Protein AF-U5CPH3-F1 (afdb_monomer_lite)

Organism: NCBI:txid1388761

Structure (mmCIF, N/CA/C/O backbone):
data_AF-U5CPH3-F1
#
_entry.id   AF-U5CPH3-F1
#
loop_
_atom_site.group_PDB
_atom_site.id
_atom_site.type_symbol
_atom_site.label_atom_id
_atom_site.label_alt_id
_atom_site.label_comp_id
_atom_site.label_asym_id
_atom_site.label_entity_id
_atom_site.label_seq_id
_atom_site.pdbx_PDB_ins_code
_atom_site.Cartn_x
_atom_site.Cartn_y
_atom_site.Cartn_z
_atom_site.occupancy
_atom_site.B_iso_or_equiv
_atom_site.auth_seq_id
_atom_site.auth_comp_id
_atom_site.auth_asym_id
_atom_site.auth_atom_id
_atom_site.pdbx_PDB_model_num
ATOM 1 N N . MET A 1 1 ? 37.290 0.522 -62.100 1.00 42.06 1 MET A N 1
ATOM 2 C CA . MET A 1 1 ? 36.419 1.106 -61.064 1.00 42.06 1 MET A CA 1
ATOM 3 C C . MET A 1 1 ? 36.902 0.542 -59.747 1.00 42.06 1 MET A C 1
ATOM 5 O O . MET A 1 1 ? 36.810 -0.656 -59.545 1.00 42.06 1 MET A O 1
ATOM 9 N N . THR A 1 2 ? 37.606 1.351 -58.964 1.00 46.62 2 THR A N 1
ATOM 10 C CA . THR A 1 2 ? 38.147 0.952 -57.664 1.00 46.62 2 THR A CA 1
ATOM 11 C C . THR A 1 2 ? 37.041 1.121 -56.633 1.00 46.62 2 THR A C 1
ATOM 13 O O . THR A 1 2 ? 36.741 2.249 -56.249 1.00 46.62 2 THR A O 1
ATOM 16 N N . ASP A 1 3 ? 36.427 0.014 -56.212 1.00 54.03 3 ASP A N 1
ATOM 17 C CA . ASP A 1 3 ? 35.557 -0.013 -55.036 1.00 54.03 3 ASP A CA 1
ATOM 18 C C . ASP A 1 3 ? 36.396 0.360 -53.814 1.00 54.03 3 ASP A C 1
ATOM 20 O O . ASP A 1 3 ? 37.143 -0.444 -53.253 1.00 54.03 3 ASP A O 1
ATOM 24 N N . LYS A 1 4 ? 36.339 1.638 -53.439 1.00 58.00 4 LYS A N 1
ATOM 25 C CA . LYS A 1 4 ? 36.886 2.105 -52.172 1.00 58.00 4 LYS A CA 1
ATOM 26 C C . LYS A 1 4 ? 35.941 1.618 -51.081 1.00 58.00 4 LYS A C 1
ATOM 28 O O . LYS A 1 4 ? 34.882 2.203 -50.882 1.00 58.00 4 LYS A O 1
ATOM 33 N N . LEU A 1 5 ? 36.339 0.564 -50.375 1.00 59.81 5 LEU A N 1
ATOM 34 C CA . LEU A 1 5 ? 35.754 0.210 -49.084 1.00 59.81 5 LEU A CA 1
ATOM 35 C C . LEU A 1 5 ? 35.911 1.412 -48.143 1.00 59.81 5 LEU A C 1
ATOM 37 O O . LEU A 1 5 ? 37.007 1.700 -47.663 1.00 59.81 5 LEU A O 1
ATOM 41 N N . ALA A 1 6 ? 34.824 2.148 -47.927 1.00 62.97 6 ALA A N 1
ATOM 42 C CA . ALA A 1 6 ? 34.749 3.174 -46.902 1.00 62.97 6 ALA A CA 1
ATOM 43 C C . ALA A 1 6 ? 34.414 2.501 -45.564 1.00 62.97 6 ALA A C 1
ATOM 45 O O . ALA A 1 6 ? 33.518 1.663 -45.483 1.00 62.97 6 ALA A O 1
ATOM 46 N N . CYS A 1 7 ? 35.163 2.839 -44.515 1.00 66.44 7 CYS A N 1
ATOM 47 C CA . CYS A 1 7 ? 34.886 2.359 -43.164 1.00 66.44 7 CYS A CA 1
ATOM 48 C C . CYS A 1 7 ? 33.525 2.904 -42.697 1.00 66.44 7 CYS A C 1
ATOM 50 O O . CYS A 1 7 ? 33.265 4.093 -42.869 1.00 66.44 7 CYS A O 1
ATOM 52 N N . SER A 1 8 ? 32.682 2.072 -42.078 1.00 62.53 8 SER A N 1
ATOM 53 C CA . SER A 1 8 ? 31.359 2.469 -41.561 1.00 62.53 8 SER A CA 1
ATOM 54 C C . SER A 1 8 ? 31.431 3.635 -40.569 1.00 62.53 8 SER A C 1
ATOM 56 O O . SER A 1 8 ? 30.605 4.540 -40.633 1.00 62.53 8 SER A O 1
ATOM 58 N N . LYS A 1 9 ? 32.495 3.702 -39.754 1.00 62.56 9 LYS A N 1
ATOM 59 C CA . LYS A 1 9 ? 32.785 4.862 -38.888 1.00 62.56 9 LYS A CA 1
ATOM 60 C C . LYS A 1 9 ? 33.098 6.147 -39.662 1.00 62.56 9 LYS A C 1
ATOM 62 O O . LYS A 1 9 ? 32.857 7.234 -39.169 1.00 62.56 9 LYS A O 1
ATOM 67 N N . CYS A 1 10 ? 33.656 6.044 -40.867 1.00 65.06 10 CYS A N 1
ATOM 68 C CA . CYS A 1 10 ? 33.920 7.202 -41.728 1.00 65.06 10 CYS A CA 1
ATOM 69 C C . CYS A 1 10 ? 32.677 7.653 -42.512 1.00 65.06 10 CYS A C 1
ATOM 71 O O . CYS A 1 10 ? 32.738 8.672 -43.193 1.00 65.06 10 CYS A O 1
ATOM 73 N N . LEU A 1 11 ? 31.583 6.888 -42.442 1.00 72.75 11 LEU A N 1
ATOM 74 C CA . LEU A 1 11 ? 30.307 7.163 -43.100 1.00 72.75 11 LEU A CA 1
ATOM 75 C C . LEU A 1 11 ? 29.196 7.560 -42.113 1.00 72.75 11 LEU A C 1
ATOM 77 O O . LEU A 1 11 ? 28.066 7.735 -42.553 1.00 72.75 11 LEU A O 1
ATOM 81 N N . GLY A 1 12 ? 29.503 7.690 -40.816 1.00 84.19 12 GLY A N 1
ATOM 82 C CA . GLY A 1 12 ? 28.522 8.048 -39.789 1.00 84.19 12 GLY A CA 1
ATOM 83 C C . GLY A 1 12 ? 27.568 6.907 -39.428 1.00 84.19 12 GLY A C 1
ATOM 84 O O . GLY A 1 12 ? 26.382 7.147 -39.239 1.00 84.19 12 GLY A O 1
ATOM 85 N N . TYR A 1 13 ? 28.053 5.658 -39.392 1.00 88.25 13 TYR A N 1
ATOM 86 C CA . TYR A 1 13 ? 27.248 4.499 -38.996 1.00 88.25 13 TYR A CA 1
ATOM 87 C C . TYR A 1 13 ? 27.804 3.805 -37.752 1.00 88.25 13 TYR A C 1
ATOM 89 O O . TYR A 1 13 ? 28.993 3.476 -37.671 1.00 88.25 13 TYR A O 1
ATOM 97 N N . ILE A 1 14 ? 26.901 3.472 -36.831 1.00 91.75 14 ILE A N 1
ATOM 98 C CA . ILE A 1 14 ? 27.173 2.750 -35.585 1.00 91.75 14 ILE A CA 1
ATOM 99 C C . ILE A 1 14 ? 26.443 1.400 -35.604 1.00 91.75 14 ILE A C 1
ATOM 101 O O . ILE A 1 14 ? 25.354 1.270 -36.155 1.00 91.75 14 ILE A O 1
ATOM 105 N N . SER A 1 15 ? 27.051 0.362 -35.026 1.00 94.69 15 SER A N 1
ATOM 106 C CA . SER A 1 15 ? 26.419 -0.956 -34.889 1.00 94.69 15 SER A CA 1
ATOM 107 C C . SER A 1 15 ? 25.551 -1.009 -33.634 1.00 94.69 15 SER A C 1
ATOM 109 O O . SER A 1 15 ? 26.037 -0.705 -32.548 1.00 94.69 15 SER A O 1
ATOM 111 N N . CYS A 1 16 ? 24.313 -1.485 -33.768 1.00 97.06 16 CYS A N 1
ATOM 112 C CA . CYS A 1 16 ? 23.449 -1.851 -32.648 1.00 97.06 16 CYS A CA 1
ATOM 113 C C . CYS A 1 16 ? 24.130 -2.905 -31.768 1.00 97.06 16 CYS A C 1
ATOM 115 O O . CYS A 1 16 ? 24.550 -3.950 -32.277 1.00 97.06 16 CYS A O 1
ATOM 117 N N . THR A 1 17 ? 24.170 -2.680 -30.459 1.00 97.56 17 THR A N 1
ATOM 118 C CA . THR A 1 17 ? 24.764 -3.611 -29.489 1.00 97.56 17 THR A CA 1
ATOM 119 C C . THR A 1 17 ? 23.991 -4.924 -29.384 1.00 97.56 17 THR A C 1
ATOM 121 O O . THR A 1 17 ? 24.598 -5.981 -29.241 1.00 97.56 17 THR A O 1
ATOM 124 N N . HIS A 1 18 ? 22.661 -4.889 -29.504 1.00 96.81 18 HIS A N 1
ATOM 125 C CA . HIS A 1 18 ? 21.829 -6.085 -29.341 1.00 96.81 18 HIS A CA 1
ATOM 126 C C . HIS A 1 18 ? 21.744 -6.953 -30.607 1.00 96.81 18 HIS A C 1
ATOM 128 O O . HIS A 1 18 ? 21.865 -8.172 -30.527 1.00 96.81 18 HIS A O 1
ATOM 134 N N . CYS A 1 19 ? 21.515 -6.351 -31.782 1.00 97.25 19 CYS A N 1
ATOM 135 C CA . CYS A 1 19 ? 21.260 -7.103 -33.020 1.00 97.25 19 CYS A CA 1
ATOM 136 C C . CYS A 1 19 ? 22.376 -7.011 -34.071 1.00 97.25 19 CYS A C 1
ATOM 138 O O . CYS A 1 19 ? 22.305 -7.702 -35.085 1.00 97.25 19 CYS A O 1
ATOM 140 N N . GLY A 1 20 ? 23.387 -6.157 -33.873 1.00 94.75 20 GLY A N 1
ATOM 141 C CA . GLY A 1 20 ? 24.499 -5.978 -34.815 1.00 94.75 20 GLY A CA 1
ATOM 142 C C . GLY A 1 20 ? 24.160 -5.218 -36.105 1.00 94.75 20 GLY A C 1
ATOM 143 O O . GLY A 1 20 ? 25.012 -5.101 -36.985 1.00 94.75 20 GLY A O 1
ATOM 144 N N . ARG A 1 21 ? 22.930 -4.708 -36.263 1.00 94.25 21 ARG A N 1
ATOM 145 C CA . ARG A 1 21 ? 22.534 -3.893 -37.425 1.00 94.25 21 ARG A CA 1
ATOM 146 C C . ARG A 1 21 ? 23.283 -2.557 -37.426 1.00 94.25 21 ARG A C 1
ATOM 148 O O . ARG A 1 21 ? 23.404 -1.928 -36.382 1.00 94.25 21 ARG A O 1
ATOM 155 N N . TRP A 1 22 ? 23.724 -2.103 -38.599 1.00 93.50 22 TRP A N 1
ATOM 156 C CA . TRP A 1 22 ? 24.276 -0.757 -38.787 1.00 93.50 22 TRP A CA 1
ATOM 157 C C . TRP A 1 22 ? 23.155 0.289 -38.845 1.00 93.50 22 TRP A C 1
ATOM 159 O O . TRP A 1 22 ? 22.180 0.104 -39.575 1.00 93.50 22 TRP A O 1
ATOM 169 N N . ILE A 1 23 ? 23.306 1.367 -38.082 1.00 94.12 23 ILE A N 1
ATOM 170 C CA . ILE A 1 23 ? 22.346 2.462 -37.892 1.00 94.12 23 ILE A CA 1
ATOM 171 C C . ILE A 1 23 ? 23.063 3.767 -38.233 1.00 94.12 23 ILE A C 1
ATOM 173 O O . ILE A 1 23 ? 24.263 3.876 -37.970 1.00 94.12 23 ILE A O 1
ATOM 177 N N . SER A 1 24 ? 22.349 4.736 -38.803 1.00 92.06 24 SER A N 1
ATOM 178 C CA . SER A 1 24 ? 22.864 6.101 -38.921 1.00 92.06 24 SER A CA 1
ATOM 179 C C . SER A 1 24 ? 23.171 6.672 -37.532 1.00 92.06 24 SER A C 1
ATOM 181 O O . SER A 1 24 ? 22.412 6.446 -36.591 1.00 92.06 24 SER A O 1
ATOM 183 N N . GLU A 1 25 ? 24.257 7.429 -37.393 1.00 89.25 25 GLU A N 1
ATOM 184 C CA . GLU A 1 25 ? 24.579 8.169 -36.163 1.00 89.25 25 GLU A CA 1
ATOM 185 C C . GLU A 1 25 ? 23.454 9.127 -35.739 1.00 89.25 25 GLU A C 1
ATOM 187 O O . GLU A 1 25 ? 23.280 9.358 -34.548 1.00 89.25 25 GLU A O 1
ATOM 192 N N . ASP A 1 26 ? 22.645 9.610 -36.686 1.00 90.31 26 ASP A N 1
ATOM 193 C CA . ASP A 1 26 ? 21.508 10.502 -36.418 1.00 90.31 26 ASP A CA 1
ATOM 194 C C . ASP A 1 26 ? 20.247 9.772 -35.905 1.00 90.31 26 ASP A C 1
ATOM 196 O O . ASP A 1 26 ? 19.312 10.413 -35.431 1.00 90.31 26 ASP A O 1
ATOM 200 N N . GLU A 1 27 ? 20.200 8.439 -35.999 1.00 92.06 27 GLU A N 1
ATOM 201 C CA . GLU A 1 27 ? 19.036 7.599 -35.650 1.00 92.06 27 GLU A CA 1
ATOM 202 C C . GLU A 1 27 ? 19.336 6.637 -34.485 1.00 92.06 27 GLU A C 1
ATOM 204 O O . GLU A 1 27 ? 18.576 5.708 -34.202 1.00 92.06 27 GLU A O 1
ATOM 209 N N . VAL A 1 28 ? 20.488 6.799 -33.829 1.00 94.81 28 VAL A N 1
ATOM 210 C CA . VAL A 1 28 ? 20.912 5.914 -32.744 1.00 94.81 28 VAL A CA 1
ATOM 211 C C . VAL A 1 28 ? 20.245 6.299 -31.425 1.00 94.81 28 VAL A C 1
ATOM 213 O O . VAL A 1 28 ? 20.199 7.467 -31.043 1.00 94.81 28 VAL A O 1
ATOM 216 N N . HIS A 1 29 ? 19.786 5.296 -30.683 1.00 96.94 29 HIS A N 1
ATOM 217 C CA . HIS A 1 29 ? 19.301 5.466 -29.317 1.00 96.94 29 HIS A CA 1
ATOM 218 C C . HIS A 1 29 ? 20.319 4.900 -28.329 1.00 96.94 29 HIS A C 1
ATOM 220 O O . HIS A 1 29 ? 20.903 3.844 -28.575 1.00 96.94 29 HIS A O 1
ATOM 226 N N . TYR A 1 30 ? 20.519 5.571 -27.196 1.00 96.88 30 TYR A N 1
ATOM 227 C CA . TYR A 1 30 ? 21.431 5.106 -26.151 1.00 96.88 30 TYR A CA 1
ATOM 228 C C . TYR A 1 30 ? 20.652 4.464 -25.008 1.00 96.88 30 TYR A C 1
ATOM 230 O O . TYR A 1 30 ? 19.775 5.096 -24.426 1.00 96.88 30 TYR A O 1
ATOM 238 N N . GLY A 1 31 ? 20.962 3.201 -24.714 1.00 97.69 31 GLY A N 1
ATOM 239 C CA . GLY A 1 31 ? 20.332 2.444 -23.634 1.00 97.69 31 GLY A CA 1
ATOM 240 C C . GLY A 1 31 ? 20.764 2.912 -22.242 1.00 97.69 31 GLY A C 1
ATOM 241 O O . GLY A 1 31 ? 21.661 3.741 -22.095 1.00 97.69 31 GLY A O 1
ATOM 242 N N . ALA A 1 32 ? 20.169 2.321 -21.203 1.00 97.38 32 ALA A N 1
ATOM 243 C CA . ALA A 1 32 ? 20.541 2.566 -19.801 1.00 97.38 32 ALA A CA 1
ATOM 244 C C . ALA A 1 32 ? 22.010 2.192 -19.489 1.00 97.38 32 ALA A C 1
ATOM 246 O O . ALA A 1 32 ? 22.632 2.696 -18.556 1.00 97.38 32 ALA A O 1
ATOM 247 N N . ASP A 1 33 ? 22.590 1.312 -20.301 1.00 97.38 33 ASP A N 1
ATOM 248 C CA . ASP A 1 33 ? 23.998 0.915 -20.283 1.00 97.38 33 ASP A CA 1
ATOM 249 C C . ASP A 1 33 ? 24.915 1.850 -21.094 1.00 97.38 33 ASP A C 1
ATOM 251 O O . ASP A 1 33 ? 26.114 1.593 -21.199 1.00 97.38 33 ASP A O 1
ATOM 255 N N . HIS A 1 34 ? 24.368 2.943 -21.637 1.00 96.19 34 HIS A N 1
ATOM 256 C CA . HIS A 1 34 ? 25.047 3.940 -22.466 1.00 96.19 34 HIS A CA 1
ATOM 257 C C . HIS A 1 34 ? 25.596 3.394 -23.795 1.00 96.19 34 HIS A C 1
ATOM 259 O O . HIS A 1 34 ? 26.427 4.041 -24.440 1.00 96.19 34 HIS A O 1
ATOM 265 N N . TYR A 1 35 ? 25.130 2.225 -24.241 1.00 97.19 35 TYR A N 1
ATOM 266 C CA . TYR A 1 35 ? 25.501 1.648 -25.531 1.00 97.19 35 TYR A CA 1
ATOM 267 C C . TYR A 1 35 ? 24.486 1.996 -26.634 1.00 97.19 35 TYR A C 1
ATOM 269 O O . TYR A 1 35 ? 23.344 2.335 -26.330 1.00 97.19 35 TYR A O 1
ATOM 277 N N . PRO A 1 36 ? 24.887 1.932 -27.919 1.00 97.00 36 PRO A N 1
ATOM 278 C CA . PRO A 1 36 ? 24.020 2.263 -29.047 1.00 97.00 36 PRO A CA 1
ATOM 279 C C . PRO A 1 36 ? 23.063 1.124 -29.431 1.00 97.00 36 PRO A C 1
ATOM 281 O O . PRO A 1 36 ? 23.464 -0.033 -29.587 1.00 97.00 36 PRO A O 1
ATOM 284 N N . TYR A 1 37 ? 21.805 1.468 -29.685 1.00 98.06 37 TYR A N 1
ATOM 285 C CA . TYR A 1 37 ? 20.736 0.564 -30.100 1.00 98.06 37 TYR A CA 1
ATOM 286 C C . TYR A 1 37 ? 19.958 1.156 -31.276 1.00 98.06 37 TYR A C 1
ATOM 288 O O . TYR A 1 37 ? 19.820 2.372 -31.401 1.00 98.06 37 TYR A O 1
ATOM 296 N N . CYS A 1 38 ? 19.435 0.286 -32.145 1.00 97.81 38 CYS A N 1
ATOM 297 C CA . CYS A 1 38 ? 18.434 0.700 -33.129 1.00 97.81 38 CYS A CA 1
ATOM 298 C C . CYS A 1 38 ? 17.086 0.885 -32.430 1.00 97.81 38 CYS A C 1
ATOM 300 O O . CYS A 1 38 ? 16.848 0.216 -31.424 1.00 97.81 38 CYS A O 1
ATOM 302 N N . GLU A 1 39 ? 16.204 1.712 -32.993 1.00 97.38 39 GLU A N 1
ATOM 303 C CA . GLU A 1 39 ? 14.857 1.996 -32.465 1.00 97.38 39 GLU A CA 1
ATOM 304 C C . GLU A 1 39 ? 14.123 0.719 -32.014 1.00 97.38 39 GLU A C 1
ATOM 306 O O . GLU A 1 39 ? 13.756 0.594 -30.853 1.00 97.38 39 GLU A O 1
ATOM 311 N N . GLU A 1 40 ? 14.054 -0.313 -32.865 1.00 97.94 40 GLU A N 1
ATOM 312 C CA . GLU A 1 40 ? 13.392 -1.586 -32.525 1.00 97.94 40 GLU A CA 1
ATOM 313 C C . GLU A 1 40 ? 13.975 -2.291 -31.284 1.00 97.94 40 GLU A C 1
ATOM 315 O O . GLU A 1 40 ? 13.244 -2.877 -30.485 1.00 97.94 40 GLU A O 1
ATOM 320 N N . CYS A 1 41 ? 15.305 -2.296 -31.130 1.00 98.25 41 CYS A N 1
ATOM 321 C CA . CYS A 1 41 ? 15.940 -2.914 -29.964 1.00 98.25 41 CYS A CA 1
ATOM 322 C C . CYS A 1 41 ? 15.808 -2.017 -28.736 1.00 98.25 41 CYS A C 1
ATOM 324 O O . CYS A 1 41 ? 15.644 -2.537 -27.633 1.00 98.25 41 CYS A O 1
ATOM 326 N N . TYR A 1 42 ? 15.852 -0.699 -28.931 1.00 98.44 42 TYR A N 1
ATOM 327 C CA . TYR A 1 42 ? 15.661 0.268 -27.868 1.00 98.44 42 TYR A CA 1
ATOM 328 C C . TYR A 1 42 ? 14.258 0.139 -27.271 1.00 98.44 42 TYR A C 1
ATOM 330 O O . TYR A 1 42 ? 14.123 -0.167 -26.089 1.00 98.44 42 TYR A O 1
ATOM 338 N N . ASP A 1 43 ? 13.227 0.205 -28.110 1.00 97.81 43 ASP A N 1
ATOM 339 C CA . ASP A 1 43 ? 11.825 0.061 -27.718 1.00 97.81 43 ASP A CA 1
ATOM 340 C C . ASP A 1 43 ? 11.513 -1.310 -27.128 1.00 97.81 43 ASP A C 1
ATOM 342 O O . ASP A 1 43 ? 10.552 -1.466 -26.379 1.00 97.81 43 ASP A O 1
ATOM 346 N N . LYS A 1 44 ? 12.291 -2.345 -27.447 1.00 97.62 44 LYS A N 1
ATOM 347 C CA . LYS A 1 44 ? 12.110 -3.671 -26.851 1.00 97.62 44 LYS A CA 1
ATOM 348 C C . LYS A 1 44 ? 12.706 -3.775 -25.448 1.00 97.62 44 LYS A C 1
ATOM 350 O O . LYS A 1 44 ? 12.148 -4.498 -24.625 1.00 97.62 44 LYS A O 1
ATOM 355 N N . LEU A 1 45 ? 13.830 -3.112 -25.193 1.00 98.19 45 LEU A N 1
ATOM 356 C CA . LEU A 1 45 ? 14.652 -3.327 -23.997 1.00 98.19 45 LEU A CA 1
ATOM 357 C C . LEU A 1 45 ? 14.533 -2.206 -22.967 1.00 98.19 45 LEU A C 1
ATOM 359 O O . LEU A 1 45 ? 14.653 -2.471 -21.771 1.00 98.19 45 LEU A O 1
ATOM 363 N N . PHE A 1 46 ? 14.275 -0.979 -23.410 1.00 98.50 46 PHE A N 1
ATOM 364 C CA . PHE A 1 46 ? 14.334 0.216 -22.580 1.00 98.50 46 PHE A CA 1
ATOM 365 C C . PHE A 1 46 ? 13.036 1.014 -22.613 1.00 98.50 46 PHE A C 1
ATOM 367 O O . PHE A 1 46 ? 12.178 0.850 -23.482 1.00 98.50 46 PHE A O 1
ATOM 374 N N . ILE A 1 47 ? 12.888 1.879 -21.620 1.00 98.12 47 ILE A N 1
ATOM 375 C CA . ILE A 1 47 ? 11.821 2.866 -21.536 1.00 98.12 47 ILE A CA 1
ATOM 376 C C . ILE A 1 47 ? 12.351 4.113 -20.838 1.00 98.12 47 ILE A C 1
ATOM 378 O O . ILE A 1 47 ? 13.238 4.025 -19.991 1.00 98.12 47 ILE A O 1
ATOM 382 N N . ASN A 1 48 ? 11.810 5.274 -21.193 1.00 98.12 48 ASN A N 1
ATOM 383 C CA . ASN A 1 48 ? 12.142 6.521 -20.519 1.00 98.12 48 ASN A CA 1
ATOM 384 C C . ASN A 1 48 ? 11.183 6.752 -19.358 1.00 98.12 48 ASN A C 1
ATOM 386 O O . ASN A 1 48 ? 9.968 6.662 -19.526 1.00 98.12 48 ASN A O 1
ATOM 390 N N . CYS A 1 49 ? 11.742 7.063 -18.194 1.00 98.31 49 CYS A N 1
ATOM 391 C CA . CYS A 1 49 ? 10.985 7.479 -17.026 1.00 98.31 49 CYS A CA 1
ATOM 392 C C . CYS A 1 49 ? 10.156 8.729 -17.356 1.00 98.31 49 CYS A C 1
ATOM 394 O O . CYS A 1 49 ? 10.729 9.744 -17.757 1.00 98.31 49 CYS A O 1
ATOM 396 N N . THR A 1 50 ? 8.837 8.691 -17.146 1.00 97.62 50 THR A N 1
ATOM 397 C CA . THR A 1 50 ? 7.961 9.843 -17.439 1.00 97.62 50 THR A CA 1
ATOM 398 C C . THR A 1 50 ? 8.229 11.054 -16.540 1.00 97.62 50 THR A C 1
ATOM 400 O O . THR A 1 50 ? 7.964 12.181 -16.948 1.00 97.62 50 THR A O 1
ATOM 403 N N . TYR A 1 51 ? 8.826 10.850 -15.360 1.00 95.56 51 TYR A N 1
ATOM 404 C CA . TYR A 1 51 ? 9.148 11.922 -14.409 1.00 95.56 51 TYR A CA 1
ATOM 405 C C . TYR A 1 51 ? 10.480 12.625 -14.696 1.00 95.56 51 TYR A C 1
ATOM 407 O O . TYR A 1 51 ? 10.538 13.852 -14.727 1.00 95.56 51 TYR A O 1
ATOM 415 N N . CYS A 1 52 ? 11.567 11.866 -14.868 1.00 97.50 52 CYS A N 1
ATOM 416 C CA . CYS A 1 52 ? 12.917 12.434 -14.984 1.00 97.50 52 CYS A CA 1
ATOM 417 C C . CYS A 1 52 ? 13.535 12.315 -16.385 1.00 97.50 52 CYS A C 1
ATOM 419 O O . CYS A 1 52 ? 14.597 12.883 -16.626 1.00 97.50 52 CYS A O 1
ATOM 421 N N . GLY A 1 53 ? 12.904 11.575 -17.302 1.00 97.19 53 GLY A N 1
ATOM 422 C CA . GLY A 1 53 ? 13.417 11.323 -18.650 1.00 97.19 53 GLY A CA 1
ATOM 423 C C . GLY A 1 53 ? 14.570 10.317 -18.728 1.00 97.19 53 GLY A C 1
ATOM 424 O O . GLY A 1 53 ? 15.061 10.058 -19.822 1.00 97.19 53 GLY A O 1
ATOM 425 N N . GLU A 1 54 ? 15.007 9.739 -17.605 1.00 97.50 54 GLU A N 1
ATOM 426 C CA . GLU A 1 54 ? 16.072 8.731 -17.576 1.00 97.50 54 GLU A CA 1
ATOM 427 C C . GLU A 1 54 ? 15.660 7.468 -18.342 1.00 97.50 54 GLU A C 1
ATOM 429 O O . GLU A 1 54 ? 14.581 6.914 -18.113 1.00 97.50 54 GLU A O 1
ATOM 434 N N . THR A 1 55 ? 16.540 6.989 -19.222 1.00 98.31 55 THR A N 1
ATOM 435 C CA . THR A 1 55 ? 16.388 5.686 -19.871 1.00 98.31 55 THR A CA 1
ATOM 436 C C . THR A 1 55 ? 16.721 4.575 -18.882 1.00 98.31 55 THR A C 1
ATOM 438 O O . THR A 1 55 ? 17.839 4.498 -18.379 1.00 98.31 55 THR A O 1
ATOM 441 N N . VAL A 1 56 ? 15.775 3.667 -18.658 1.00 98.25 56 VAL A N 1
ATOM 442 C CA . VAL A 1 56 ? 15.942 2.486 -17.803 1.00 98.25 56 VAL A CA 1
ATOM 443 C C . VAL A 1 56 ? 15.627 1.207 -18.567 1.00 98.25 56 VAL A C 1
ATOM 445 O O . VAL A 1 56 ? 14.924 1.229 -19.580 1.00 98.25 56 VAL A O 1
ATOM 448 N N . TRP A 1 57 ? 16.125 0.072 -18.077 1.00 98.31 57 TRP A N 1
ATOM 449 C CA . TRP A 1 57 ? 15.678 -1.233 -18.558 1.00 98.31 57 TRP A CA 1
ATOM 450 C C . TRP A 1 57 ? 14.185 -1.408 -18.279 1.00 98.31 57 TRP A C 1
ATOM 452 O O . TRP A 1 57 ? 13.703 -1.086 -17.192 1.00 98.31 57 TRP A O 1
ATOM 462 N N . LYS A 1 58 ? 13.438 -1.957 -19.240 1.00 97.56 58 LYS A N 1
ATOM 463 C CA . LYS A 1 58 ? 11.996 -2.204 -19.074 1.00 97.56 58 LYS A CA 1
ATOM 464 C C . LYS A 1 58 ? 11.675 -3.116 -17.896 1.00 97.56 58 LYS A C 1
ATOM 466 O O . LYS A 1 58 ? 10.624 -2.958 -17.289 1.00 97.56 58 LYS A O 1
ATOM 471 N N . GLU A 1 59 ? 12.558 -4.060 -17.587 1.00 96.44 59 GLU A N 1
ATOM 472 C CA . GLU A 1 59 ? 12.404 -4.962 -16.440 1.00 96.44 59 GLU A CA 1
ATOM 473 C C . GLU A 1 59 ? 12.585 -4.261 -15.083 1.00 96.44 59 GLU A C 1
ATOM 475 O O . GLU A 1 59 ? 11.989 -4.687 -14.094 1.00 96.44 59 GLU A O 1
ATOM 480 N N . ASP A 1 60 ? 13.326 -3.150 -15.050 1.00 96.38 60 ASP A N 1
ATOM 481 C CA . ASP A 1 60 ? 13.568 -2.352 -13.841 1.00 96.38 60 ASP A CA 1
ATOM 482 C C . ASP A 1 60 ? 12.557 -1.210 -13.660 1.00 96.38 60 ASP A C 1
ATOM 484 O O . ASP A 1 60 ? 12.453 -0.623 -12.573 1.00 96.38 60 ASP A O 1
ATOM 488 N N . ALA A 1 61 ? 11.808 -0.881 -14.714 1.00 97.06 61 ALA A N 1
ATOM 489 C CA . ALA A 1 61 ? 10.793 0.158 -14.688 1.00 97.06 61 ALA A CA 1
ATOM 490 C C . ALA A 1 61 ? 9.636 -0.217 -13.747 1.00 97.06 61 ALA A C 1
ATOM 492 O O . ALA A 1 61 ? 9.193 -1.366 -13.669 1.00 97.06 61 ALA A O 1
ATOM 493 N N . LYS A 1 62 ? 9.121 0.779 -13.028 1.00 97.62 62 LYS A N 1
ATOM 494 C CA . LYS A 1 62 ? 7.963 0.650 -12.139 1.00 97.62 62 LYS A CA 1
ATOM 495 C C . LYS A 1 62 ? 6.763 1.348 -12.755 1.00 97.62 62 LYS A C 1
ATOM 497 O O . LYS A 1 62 ? 6.935 2.320 -13.483 1.00 97.62 62 LYS A O 1
ATOM 502 N N . ARG A 1 63 ? 5.562 0.857 -12.453 1.00 97.06 63 ARG A N 1
ATOM 503 C CA . ARG A 1 63 ? 4.312 1.487 -12.887 1.00 97.06 63 ARG A CA 1
ATOM 504 C C . ARG A 1 63 ? 3.778 2.415 -11.804 1.00 97.06 63 ARG A C 1
ATOM 506 O O . ARG A 1 63 ? 3.809 2.046 -10.631 1.00 97.06 63 ARG A O 1
ATOM 513 N N . THR A 1 64 ? 3.309 3.593 -12.193 1.00 97.81 64 THR A N 1
ATOM 514 C CA . THR A 1 64 ? 2.546 4.506 -11.329 1.00 97.81 64 THR A CA 1
ATOM 515 C C . THR A 1 64 ? 1.098 4.018 -11.180 1.00 97.81 64 THR A C 1
ATOM 517 O O . THR A 1 64 ? 0.682 3.101 -11.898 1.00 97.81 64 THR A O 1
ATOM 520 N N . PRO A 1 65 ? 0.296 4.618 -10.279 1.00 96.94 65 PRO A N 1
ATOM 521 C CA . PRO A 1 65 ? -1.147 4.367 -10.229 1.00 96.94 65 PRO A CA 1
ATOM 522 C C . PRO A 1 65 ? -1.870 4.623 -11.564 1.00 96.94 65 PRO A C 1
ATOM 524 O O . PRO A 1 65 ? -2.857 3.948 -11.851 1.00 96.94 65 PRO A O 1
ATOM 527 N N . ASP A 1 66 ? -1.342 5.532 -12.390 1.00 96.31 66 ASP A N 1
ATOM 528 C CA . ASP A 1 66 ? -1.884 5.908 -13.706 1.00 96.31 66 ASP A CA 1
ATOM 529 C C . ASP A 1 66 ? -1.320 5.071 -14.872 1.00 96.31 66 ASP A C 1
ATOM 531 O O . ASP A 1 66 ? -1.482 5.421 -16.039 1.00 96.31 66 ASP A O 1
ATOM 535 N N . ASP A 1 67 ? -0.667 3.946 -14.567 1.00 95.62 67 ASP A N 1
ATOM 536 C CA . ASP A 1 67 ? -0.086 3.008 -15.536 1.00 95.62 67 ASP A CA 1
ATOM 537 C C . ASP A 1 67 ? 1.093 3.560 -16.368 1.00 95.62 67 ASP A C 1
ATOM 539 O O . ASP A 1 67 ? 1.486 2.969 -17.377 1.00 95.62 67 ASP A O 1
ATOM 543 N N . GLU A 1 68 ? 1.713 4.657 -15.924 1.00 96.88 68 GLU A N 1
ATOM 544 C CA . GLU A 1 68 ? 2.932 5.203 -16.527 1.00 96.88 68 GLU A CA 1
ATOM 545 C C . GLU A 1 68 ? 4.193 4.507 -16.011 1.00 96.88 68 GLU A C 1
ATOM 547 O O . GLU A 1 68 ? 4.237 4.032 -14.878 1.00 96.88 68 GLU A O 1
ATOM 552 N N . TYR A 1 69 ? 5.255 4.487 -16.822 1.00 97.50 69 TYR A N 1
ATOM 553 C CA . TYR A 1 69 ? 6.532 3.891 -16.436 1.00 97.50 69 TYR A CA 1
ATOM 554 C C . TYR A 1 69 ? 7.516 4.924 -15.896 1.00 97.50 69 TYR A C 1
ATOM 556 O O . TYR A 1 69 ? 7.865 5.896 -16.566 1.00 97.50 69 TYR A O 1
ATOM 564 N N . ILE A 1 70 ? 8.042 4.650 -14.707 1.00 98.44 70 ILE A N 1
ATOM 565 C CA . ILE A 1 70 ? 9.037 5.479 -14.032 1.00 98.44 70 ILE A CA 1
ATOM 566 C C . ILE A 1 70 ? 10.228 4.648 -13.556 1.00 98.44 70 ILE A C 1
ATOM 568 O O . ILE A 1 70 ? 10.136 3.430 -13.379 1.00 98.44 70 ILE A O 1
ATOM 572 N N . CYS A 1 71 ? 11.370 5.302 -13.343 1.00 98.19 71 CYS A N 1
ATOM 573 C CA . CYS A 1 71 ? 12.536 4.653 -12.757 1.00 98.19 71 CYS A CA 1
ATOM 574 C C . CYS A 1 71 ? 12.312 4.360 -11.264 1.00 98.19 71 CYS A C 1
ATOM 576 O O . CYS A 1 71 ? 11.468 4.970 -10.601 1.00 98.19 71 CYS A O 1
ATOM 578 N N . SER A 1 72 ? 13.103 3.439 -10.710 1.00 96.88 72 SER A N 1
ATOM 579 C CA . SER A 1 72 ? 12.986 3.044 -9.299 1.00 96.88 72 SER A CA 1
ATOM 580 C C . SER A 1 72 ? 13.219 4.209 -8.324 1.00 96.88 72 SER A C 1
ATOM 582 O O . SER A 1 72 ? 12.613 4.231 -7.256 1.00 96.88 72 SER A O 1
ATOM 584 N N . ASN A 1 73 ? 14.036 5.202 -8.692 1.00 97.25 73 ASN A N 1
ATOM 585 C CA . ASN A 1 73 ? 14.265 6.386 -7.859 1.00 97.25 73 ASN A CA 1
ATOM 586 C C . ASN A 1 73 ? 13.010 7.260 -7.769 1.00 97.25 73 ASN A C 1
ATOM 588 O O . ASN A 1 73 ? 12.539 7.519 -6.665 1.00 97.25 73 ASN A O 1
ATOM 592 N N . CYS A 1 74 ? 12.419 7.634 -8.909 1.00 98.00 74 CYS A N 1
ATOM 593 C CA . CYS A 1 74 ? 11.164 8.389 -8.936 1.00 98.00 74 CYS A CA 1
ATOM 594 C C . CYS A 1 74 ? 10.021 7.610 -8.271 1.00 98.00 74 CYS A C 1
ATOM 596 O O . CYS A 1 74 ? 9.194 8.204 -7.582 1.00 98.00 74 CYS A O 1
ATOM 598 N N . PHE A 1 75 ? 9.995 6.278 -8.409 1.00 97.81 75 PHE A N 1
ATOM 599 C CA . PHE A 1 75 ? 9.015 5.449 -7.708 1.00 97.81 75 PHE A CA 1
ATOM 600 C C . PHE A 1 75 ? 9.187 5.556 -6.196 1.00 97.81 75 PHE A C 1
ATOM 602 O O . PHE A 1 75 ? 8.230 5.857 -5.497 1.00 97.81 75 PHE A O 1
ATOM 609 N N . ASN A 1 76 ? 10.405 5.379 -5.684 1.00 96.50 76 ASN A N 1
ATOM 610 C CA . ASN A 1 76 ? 10.678 5.488 -4.252 1.00 96.50 76 ASN A CA 1
ATOM 611 C C . ASN A 1 76 ? 10.473 6.906 -3.712 1.00 96.50 76 ASN A C 1
ATOM 613 O O . ASN A 1 76 ? 10.265 7.069 -2.511 1.00 96.50 76 ASN A O 1
ATOM 617 N N . GLU A 1 77 ? 10.553 7.931 -4.558 1.00 97.00 77 GLU A N 1
ATOM 618 C CA . GLU A 1 77 ? 10.308 9.319 -4.181 1.00 97.00 77 GLU A CA 1
ATOM 619 C C . GLU A 1 77 ? 8.811 9.624 -4.077 1.00 97.00 77 GLU A C 1
ATOM 621 O O . GLU A 1 77 ? 8.388 10.173 -3.057 1.00 97.00 77 GLU A O 1
ATOM 626 N N . HIS A 1 78 ? 8.011 9.204 -5.061 1.00 96.81 78 HIS A N 1
ATOM 627 C CA . HIS A 1 78 ? 6.621 9.649 -5.226 1.00 96.81 78 HIS A CA 1
ATOM 628 C C . HIS A 1 78 ? 5.559 8.586 -4.930 1.00 96.81 78 HIS A C 1
ATOM 630 O O . HIS A 1 78 ? 4.416 8.936 -4.651 1.00 96.81 78 HIS A O 1
ATOM 636 N N . CYS A 1 79 ? 5.913 7.305 -4.977 1.00 98.06 79 CYS A N 1
ATOM 637 C CA . CYS A 1 79 ? 4.980 6.190 -4.855 1.00 98.06 79 CYS A CA 1
ATOM 638 C C . CYS A 1 79 ? 5.306 5.295 -3.652 1.00 98.06 79 CYS A C 1
ATOM 640 O O . CYS A 1 79 ? 6.425 5.263 -3.134 1.00 98.06 79 CYS A O 1
ATOM 642 N N . VAL A 1 80 ? 4.302 4.538 -3.223 1.00 98.12 80 VAL A N 1
ATOM 643 C CA . VAL A 1 80 ? 4.391 3.437 -2.255 1.00 98.12 80 VAL A CA 1
ATOM 644 C C . VAL A 1 80 ? 3.501 2.287 -2.716 1.00 98.12 80 VAL A C 1
ATOM 646 O O . VAL A 1 80 ? 2.702 2.431 -3.640 1.00 98.12 80 VAL A O 1
ATOM 649 N N . SER A 1 81 ? 3.649 1.116 -2.100 1.00 97.88 81 SER A N 1
ATOM 650 C CA . SER A 1 81 ? 2.767 -0.031 -2.342 1.00 97.88 81 SER A CA 1
ATOM 651 C C . SER A 1 81 ? 2.006 -0.354 -1.069 1.00 97.88 81 SER A C 1
ATOM 653 O O . SER A 1 81 ? 2.627 -0.478 -0.021 1.00 97.88 81 SER A O 1
ATOM 655 N N . CYS A 1 82 ? 0.684 -0.497 -1.165 1.00 98.44 82 CYS A N 1
ATOM 656 C CA . CYS A 1 82 ? -0.165 -0.893 -0.046 1.00 98.44 82 CYS A CA 1
ATOM 657 C C . CYS A 1 82 ? 0.352 -2.193 0.585 1.00 98.44 82 CYS A C 1
ATOM 659 O O . CYS A 1 82 ? 0.460 -3.205 -0.113 1.00 98.44 82 CYS A O 1
ATOM 661 N N . THR A 1 83 ? 0.607 -2.185 1.893 1.00 98.06 83 THR A N 1
ATOM 662 C CA . THR A 1 83 ? 1.150 -3.332 2.634 1.00 98.06 83 THR A CA 1
ATOM 663 C C . THR A 1 83 ? 0.225 -4.555 2.578 1.00 98.06 83 THR A C 1
ATOM 665 O O . THR A 1 83 ? 0.703 -5.685 2.565 1.00 98.06 83 THR A O 1
ATOM 668 N N . GLU A 1 84 ? -1.093 -4.353 2.473 1.00 97.44 84 GLU A N 1
ATOM 669 C CA . GLU A 1 84 ? -2.076 -5.447 2.445 1.00 97.44 84 GLU A CA 1
ATOM 670 C C . GLU A 1 84 ? -2.263 -6.060 1.047 1.00 97.44 84 GLU A C 1
ATOM 672 O O . GLU A 1 84 ? -2.295 -7.279 0.894 1.00 97.44 84 GLU A O 1
ATOM 677 N N . CYS A 1 85 ? -2.434 -5.230 0.012 1.00 97.75 85 CYS A N 1
ATOM 678 C CA . CYS A 1 85 ? -2.848 -5.704 -1.315 1.00 97.75 85 CYS A CA 1
ATOM 679 C C . CYS A 1 85 ? -1.809 -5.495 -2.423 1.00 97.75 85 CYS A C 1
ATOM 681 O O . CYS A 1 85 ? -2.034 -5.922 -3.554 1.00 97.75 85 CYS A O 1
ATOM 683 N N . GLY A 1 86 ? -0.694 -4.819 -2.136 1.00 97.38 86 GLY A N 1
ATOM 684 C CA . GLY A 1 86 ? 0.363 -4.521 -3.104 1.00 97.38 86 GLY A CA 1
ATOM 685 C C . GLY A 1 86 ? 0.006 -3.455 -4.146 1.00 97.38 86 GLY A C 1
ATOM 686 O O . GLY A 1 86 ? 0.819 -3.185 -5.025 1.00 97.38 86 GLY A O 1
ATOM 687 N N . LYS A 1 87 ? -1.183 -2.836 -4.073 1.00 97.25 87 LYS A N 1
ATOM 688 C CA . LYS A 1 87 ? -1.582 -1.753 -4.985 1.00 97.25 87 LYS A CA 1
ATOM 689 C C . LYS A 1 87 ? -0.603 -0.582 -4.871 1.00 97.25 87 LYS A C 1
ATOM 691 O O . LYS A 1 87 ? -0.361 -0.100 -3.766 1.00 97.25 87 LYS A O 1
ATOM 696 N N . THR A 1 88 ? -0.090 -0.107 -6.002 1.00 98.19 88 THR A N 1
ATOM 697 C CA . THR A 1 88 ? 0.699 1.127 -6.066 1.00 98.19 88 THR A CA 1
ATOM 698 C C . THR A 1 88 ? -0.187 2.344 -5.818 1.00 98.19 88 THR A C 1
ATOM 700 O O . THR A 1 88 ? -1.288 2.435 -6.362 1.00 98.19 88 THR A O 1
ATOM 703 N N . LEU A 1 89 ? 0.305 3.271 -5.002 1.00 98.19 89 LEU A N 1
ATOM 704 C CA . LEU A 1 89 ? -0.349 4.521 -4.624 1.00 98.19 89 LEU A CA 1
ATOM 705 C C . LEU A 1 89 ? 0.660 5.658 -4.743 1.00 98.19 89 LEU A C 1
ATOM 707 O O . LEU A 1 89 ? 1.858 5.438 -4.519 1.00 98.19 89 LEU A O 1
ATOM 711 N N . TYR A 1 90 ? 0.183 6.870 -5.013 1.00 97.94 90 TYR A N 1
ATOM 712 C CA . TYR A 1 90 ? 0.982 8.047 -4.709 1.00 97.94 90 TYR A CA 1
ATOM 713 C C . TYR A 1 90 ? 1.116 8.184 -3.189 1.00 97.94 90 TYR A C 1
ATOM 715 O O . TYR A 1 90 ? 0.234 7.792 -2.422 1.00 97.94 90 TYR A O 1
ATOM 723 N N . LYS A 1 91 ? 2.264 8.680 -2.724 1.00 97.44 91 LYS A N 1
ATOM 724 C CA . LYS A 1 91 ? 2.562 8.760 -1.286 1.00 97.44 91 LYS A CA 1
ATOM 725 C C . LYS A 1 91 ? 1.587 9.622 -0.499 1.00 97.44 91 LYS A C 1
ATOM 727 O O . LYS A 1 91 ? 1.402 9.353 0.683 1.00 97.44 91 LYS A O 1
ATOM 732 N N . ASP A 1 92 ? 1.043 10.653 -1.127 1.00 96.38 92 ASP A N 1
ATOM 733 C CA . ASP A 1 92 ? 0.068 11.589 -0.569 1.00 96.38 92 ASP A CA 1
ATOM 734 C C . ASP A 1 92 ? -1.365 11.036 -0.546 1.00 96.38 92 ASP A C 1
ATOM 736 O O . ASP A 1 92 ? -2.202 11.573 0.173 1.00 96.38 92 ASP A O 1
ATOM 740 N N . GLU A 1 93 ? -1.628 9.943 -1.263 1.00 96.25 93 GLU A N 1
ATOM 741 C CA . GLU A 1 93 ? -2.907 9.220 -1.268 1.00 96.25 93 GLU A CA 1
ATOM 742 C C . GLU A 1 93 ? -2.917 8.000 -0.332 1.00 96.25 93 GLU A C 1
ATOM 744 O O . GLU A 1 93 ? -3.933 7.320 -0.207 1.00 96.25 93 GLU A O 1
ATOM 749 N N . ALA A 1 94 ? -1.786 7.662 0.290 1.00 98.06 94 ALA A N 1
ATOM 750 C CA . ALA A 1 94 ? -1.689 6.508 1.175 1.00 98.06 94 ALA A CA 1
ATOM 751 C C . ALA A 1 94 ? -2.045 6.867 2.625 1.00 98.06 94 ALA A C 1
ATOM 753 O O . ALA A 1 94 ? -1.561 7.854 3.181 1.00 98.06 94 ALA A O 1
ATOM 754 N N . GLU A 1 95 ? -2.815 5.995 3.272 1.00 98.06 95 GLU A N 1
ATOM 755 C CA . GLU A 1 95 ? -3.063 6.040 4.711 1.00 98.06 95 GLU A CA 1
ATOM 756 C C . GLU A 1 95 ? -1.925 5.333 5.450 1.00 98.06 95 GLU A C 1
ATOM 758 O O . GLU A 1 95 ? -1.598 4.185 5.140 1.00 98.06 95 GLU A O 1
ATOM 763 N N . TYR A 1 96 ? -1.321 5.983 6.447 1.00 97.50 96 TYR A N 1
ATOM 764 C CA . TYR A 1 96 ? -0.177 5.419 7.171 1.00 97.50 96 TYR A CA 1
ATOM 765 C C . TYR A 1 96 ? -0.558 4.972 8.577 1.00 97.50 96 TYR A C 1
ATOM 767 O O . TYR A 1 96 ? -0.942 5.776 9.428 1.00 97.50 96 TYR A O 1
ATOM 775 N N . VAL A 1 97 ? -0.348 3.687 8.860 1.00 96.81 97 VAL A N 1
ATOM 776 C CA . VAL A 1 97 ? -0.473 3.119 10.208 1.00 96.81 97 VAL A CA 1
ATOM 777 C C . VAL A 1 97 ? 0.878 2.559 10.614 1.00 96.81 97 VAL A C 1
ATOM 779 O O . VAL A 1 97 ? 1.385 1.645 9.978 1.00 96.81 97 VAL A O 1
ATOM 782 N N . ASN A 1 98 ? 1.481 3.105 11.674 1.00 93.94 98 ASN A N 1
ATOM 783 C CA . ASN A 1 98 ? 2.829 2.725 12.125 1.00 93.94 98 ASN A CA 1
ATOM 784 C C . ASN A 1 98 ? 3.900 2.824 11.015 1.00 93.94 98 ASN A C 1
ATOM 786 O O . ASN A 1 98 ? 4.787 1.980 10.937 1.00 93.94 98 ASN A O 1
ATOM 790 N N . ASN A 1 99 ? 3.821 3.865 10.177 1.00 95.56 99 ASN A N 1
ATOM 791 C CA . ASN A 1 99 ? 4.662 4.086 8.987 1.00 95.56 99 ASN A CA 1
ATOM 792 C C . ASN A 1 99 ? 4.480 3.069 7.844 1.00 95.56 99 ASN A C 1
ATOM 794 O O . ASN A 1 99 ? 5.189 3.166 6.846 1.00 95.56 99 ASN A O 1
ATOM 798 N N . GLU A 1 100 ? 3.521 2.149 7.944 1.00 97.62 100 GLU A N 1
ATOM 799 C CA . GLU A 1 100 ? 3.155 1.241 6.856 1.00 97.62 100 GLU A CA 1
ATOM 800 C C . GLU A 1 100 ? 2.032 1.862 6.005 1.00 97.62 100 GLU A C 1
ATOM 802 O O . GLU A 1 100 ? 1.030 2.306 6.579 1.00 97.62 100 GLU A O 1
ATOM 807 N N . PRO A 1 101 ? 2.181 1.921 4.669 1.00 98.31 101 PRO A N 1
ATOM 808 C CA . PRO A 1 101 ? 1.193 2.509 3.769 1.00 98.31 101 PRO A CA 1
ATOM 809 C C . PRO A 1 101 ? 0.051 1.538 3.443 1.00 98.31 101 PRO A C 1
ATOM 811 O O . PRO A 1 101 ? 0.260 0.377 3.096 1.00 98.31 101 PRO A O 1
ATOM 814 N N . TYR A 1 102 ? -1.176 2.042 3.437 1.00 98.56 102 TYR A N 1
ATOM 815 C CA . TYR A 1 102 ? -2.376 1.314 3.041 1.00 98.56 102 TYR A CA 1
ATOM 816 C C . TYR A 1 102 ? -3.171 2.132 2.026 1.00 98.56 102 TYR A C 1
ATOM 818 O O . TYR A 1 102 ? -3.212 3.356 2.095 1.00 98.56 102 TYR A O 1
ATOM 826 N N . CYS A 1 103 ? -3.839 1.454 1.091 1.00 98.50 103 CYS A N 1
ATOM 827 C CA . CYS A 1 103 ? -4.888 2.110 0.314 1.00 98.50 103 CYS A CA 1
ATOM 828 C C . CYS A 1 103 ? -6.139 2.297 1.177 1.00 98.50 103 CYS A C 1
ATOM 830 O O . CYS A 1 103 ? -6.386 1.486 2.076 1.00 98.50 103 CYS A O 1
ATOM 832 N N . ASP A 1 104 ? -6.969 3.283 0.840 1.00 97.75 104 ASP A N 1
ATOM 833 C CA . ASP A 1 104 ? -8.217 3.599 1.547 1.00 97.75 104 ASP A CA 1
ATOM 834 C C . ASP A 1 104 ? -9.084 2.369 1.823 1.00 97.75 104 ASP A C 1
ATOM 836 O O . ASP A 1 104 ? -9.580 2.174 2.930 1.00 97.75 104 ASP A O 1
ATOM 840 N N . GLU A 1 105 ? -9.243 1.491 0.830 1.00 98.06 105 GLU A N 1
ATOM 841 C CA . GLU A 1 105 ? -10.055 0.282 0.969 1.00 98.06 105 GLU A CA 1
ATOM 842 C C . GLU A 1 105 ? -9.499 -0.666 2.036 1.00 98.06 105 GLU A C 1
ATOM 844 O O . GLU A 1 105 ? -10.250 -1.165 2.876 1.00 98.06 105 GLU A O 1
ATOM 849 N N . CYS A 1 106 ? -8.186 -0.913 2.028 1.00 98.38 106 CYS A N 1
ATOM 850 C CA . CYS A 1 106 ? -7.547 -1.783 3.014 1.00 98.38 106 CYS A CA 1
ATOM 851 C C . CYS A 1 106 ? -7.525 -1.120 4.391 1.00 98.38 106 CYS A C 1
ATOM 853 O O . CYS A 1 106 ? -7.793 -1.794 5.388 1.00 98.38 106 CYS A O 1
ATOM 855 N N . TYR A 1 107 ? -7.294 0.194 4.446 1.00 98.38 107 TYR A N 1
ATOM 856 C CA . TYR A 1 107 ? -7.341 0.964 5.680 1.00 98.38 107 TYR A CA 1
ATOM 857 C C . TYR A 1 107 ? -8.729 0.874 6.334 1.00 98.38 107 TYR A C 1
ATOM 859 O O . TYR A 1 107 ? -8.869 0.381 7.454 1.00 98.38 107 TYR A O 1
ATOM 867 N N . LEU A 1 108 ? -9.787 1.231 5.601 1.00 97.62 108 LEU A N 1
ATOM 868 C CA . LEU A 1 108 ? -11.169 1.193 6.088 1.00 97.62 108 LEU A CA 1
ATOM 869 C C . LEU A 1 108 ? -11.653 -0.223 6.397 1.00 97.62 108 LEU A C 1
ATOM 871 O O . LEU A 1 108 ? -12.501 -0.409 7.275 1.00 97.62 108 LEU A O 1
ATOM 875 N N . LYS A 1 109 ? -11.151 -1.237 5.688 1.00 97.88 109 LYS A N 1
ATOM 876 C CA . LYS A 1 109 ? -11.486 -2.638 5.948 1.00 97.88 109 LYS A CA 1
ATOM 877 C C . LYS A 1 109 ? -10.862 -3.125 7.251 1.00 97.88 109 LYS A C 1
ATOM 879 O O . LYS A 1 109 ? -11.593 -3.702 8.059 1.00 97.88 109 LYS A O 1
ATOM 884 N N . ASN A 1 110 ? -9.574 -2.867 7.464 1.00 97.81 110 ASN A N 1
ATOM 885 C CA . ASN A 1 110 ? -8.783 -3.500 8.519 1.00 97.81 110 ASN A CA 1
ATOM 886 C C . ASN A 1 110 ? -8.636 -2.654 9.784 1.00 97.81 110 ASN A C 1
ATOM 888 O O . ASN A 1 110 ? -8.390 -3.221 10.844 1.00 97.81 110 ASN A O 1
ATOM 892 N N . PHE A 1 111 ? -8.839 -1.338 9.720 1.00 98.31 111 PHE A N 1
ATOM 893 C CA . PHE A 1 111 ? -8.599 -0.439 10.847 1.00 98.31 111 PHE A CA 1
ATOM 894 C C . PHE A 1 111 ? -9.847 0.334 11.274 1.00 98.31 111 PHE A C 1
ATOM 896 O O . PHE A 1 111 ? -10.817 0.506 10.535 1.00 98.31 111 PHE A O 1
ATOM 903 N N . THR A 1 112 ? -9.840 0.757 12.530 1.00 98.06 112 THR A N 1
ATOM 904 C CA . THR A 1 112 ? -10.862 1.591 13.165 1.00 98.06 112 THR A CA 1
ATOM 905 C C . THR A 1 112 ? -10.187 2.533 14.158 1.00 98.06 112 THR A C 1
ATOM 907 O O . THR A 1 112 ? -8.980 2.449 14.377 1.00 98.06 112 THR A O 1
ATOM 910 N N . VAL A 1 113 ? -10.954 3.411 14.794 1.00 97.75 113 VAL A N 1
ATOM 911 C CA . VAL A 1 113 ? -10.443 4.360 15.785 1.00 97.75 113 VAL A CA 1
ATOM 912 C C . VAL A 1 113 ? -11.018 4.047 17.163 1.00 97.75 113 VAL A C 1
ATOM 914 O O . VAL A 1 113 ? -12.216 3.799 17.318 1.00 97.75 113 VAL A O 1
ATOM 917 N N . CYS A 1 114 ? -10.160 4.083 18.181 1.00 98.06 114 CYS A N 1
ATOM 918 C CA . CYS A 1 114 ? -10.565 3.978 19.573 1.00 98.06 114 CYS A CA 1
ATOM 919 C C . CYS A 1 114 ? -11.495 5.137 19.931 1.00 98.06 114 CYS A C 1
ATOM 921 O O . CYS A 1 114 ? -11.087 6.298 19.921 1.00 98.06 114 CYS A O 1
ATOM 923 N N . SER A 1 115 ? -12.724 4.832 20.339 1.00 97.50 115 SER A N 1
ATOM 924 C CA . SER A 1 115 ? -13.709 5.851 20.716 1.00 97.50 115 SER A CA 1
ATOM 925 C C . SER A 1 115 ? -13.369 6.589 22.015 1.00 97.50 115 SER A C 1
ATOM 927 O O . SER A 1 115 ? -14.008 7.597 22.308 1.00 97.50 115 SER A O 1
ATOM 929 N N . ARG A 1 116 ? -12.388 6.102 22.793 1.00 96.06 116 ARG A N 1
ATOM 930 C CA . ARG A 1 116 ? -11.908 6.757 24.020 1.00 96.06 116 ARG A CA 1
ATOM 931 C C . ARG A 1 116 ? -10.686 7.641 23.775 1.00 96.06 116 ARG A C 1
ATOM 933 O O . ARG A 1 116 ? -10.713 8.809 24.139 1.00 96.06 116 ARG A O 1
ATOM 940 N N . CYS A 1 117 ? -9.615 7.094 23.194 1.00 97.25 117 CYS A N 1
ATOM 941 C CA . CYS A 1 117 ? -8.333 7.804 23.067 1.00 97.25 117 CYS A CA 1
ATOM 942 C C . CYS A 1 117 ? -7.994 8.274 21.646 1.00 97.25 117 CYS A C 1
ATOM 944 O O . CYS A 1 117 ? -7.000 8.970 21.468 1.00 97.25 117 CYS A O 1
ATOM 946 N N . GLY A 1 118 ? -8.776 7.892 20.634 1.00 96.94 118 GLY A N 1
ATOM 947 C CA . GLY A 1 118 ? -8.522 8.273 19.244 1.00 96.94 118 GLY A CA 1
ATOM 948 C C . GLY A 1 118 ? -7.393 7.503 18.549 1.00 96.94 118 GLY A C 1
ATOM 949 O O . GLY A 1 118 ? -7.082 7.815 17.405 1.00 96.94 118 GLY A O 1
ATOM 950 N N . SER A 1 119 ? -6.776 6.500 19.187 1.00 96.88 119 SER A N 1
ATOM 951 C CA . SER A 1 119 ? -5.749 5.682 18.528 1.00 96.88 119 SER A CA 1
ATOM 952 C C . SER A 1 119 ? -6.345 4.844 17.397 1.00 96.88 119 SER A C 1
ATOM 954 O O . SER A 1 119 ? -7.446 4.311 17.540 1.00 96.88 119 SER A O 1
ATOM 956 N N . VAL A 1 120 ? -5.598 4.656 16.310 1.00 97.75 120 VAL A N 1
ATOM 957 C CA . VAL A 1 120 ? -5.944 3.672 15.275 1.00 97.75 120 VAL A CA 1
ATOM 958 C C . VAL A 1 120 ? -5.746 2.263 15.839 1.00 97.75 120 VAL A C 1
ATOM 960 O O . VAL A 1 120 ? -4.780 2.005 16.555 1.00 97.75 120 VAL A O 1
ATOM 963 N N . ILE A 1 121 ? -6.684 1.362 15.558 1.00 97.38 121 ILE A N 1
ATOM 964 C CA . ILE A 1 121 ? -6.694 -0.023 16.033 1.00 97.38 121 ILE A CA 1
ATOM 965 C C . ILE A 1 121 ? -6.916 -0.932 14.837 1.00 97.38 121 ILE A C 1
ATOM 967 O O . ILE A 1 121 ? -7.798 -0.668 14.014 1.00 97.38 121 ILE A O 1
ATOM 971 N N . HIS A 1 122 ? -6.177 -2.033 14.766 1.00 97.62 122 HIS A N 1
ATOM 972 C CA . HIS A 1 122 ? -6.527 -3.101 13.847 1.00 97.62 122 HIS A CA 1
ATOM 973 C C . HIS A 1 122 ? -7.819 -3.773 14.332 1.00 97.62 122 HIS A C 1
ATOM 975 O O . HIS A 1 122 ? -7.917 -4.176 15.486 1.00 97.62 122 HIS A O 1
ATOM 981 N N . LYS A 1 123 ? -8.832 -3.926 13.476 1.00 97.38 123 LYS A N 1
ATOM 982 C CA . LYS A 1 123 ? -10.155 -4.445 13.871 1.00 97.38 123 LYS A CA 1
ATOM 983 C C . LYS A 1 123 ? -10.111 -5.856 14.456 1.00 97.38 123 LYS A C 1
ATOM 985 O O . LYS A 1 123 ? -11.010 -6.215 15.202 1.00 97.38 123 LYS A O 1
ATOM 990 N N . ALA A 1 124 ? -9.084 -6.651 14.157 1.00 96.19 124 ALA A N 1
ATOM 991 C CA . ALA A 1 124 ? -8.901 -7.954 14.806 1.00 96.19 124 ALA A CA 1
ATOM 992 C C . ALA A 1 124 ? -8.543 -7.849 16.305 1.00 96.19 124 ALA A C 1
ATOM 994 O O . ALA A 1 124 ? -8.701 -8.821 17.035 1.00 96.19 124 ALA A O 1
ATOM 995 N N . GLU A 1 125 ? -8.080 -6.683 16.754 1.00 95.81 125 GLU A N 1
ATOM 996 C CA . GLU A 1 125 ? -7.652 -6.386 18.127 1.00 95.81 125 GLU A CA 1
ATOM 997 C C . GLU A 1 125 ? -8.620 -5.422 18.835 1.00 95.81 125 GLU A C 1
ATOM 999 O O . GLU A 1 125 ? -8.332 -4.910 19.917 1.00 95.81 125 GLU A O 1
ATOM 1004 N N . GLU A 1 126 ? -9.767 -5.117 18.218 1.00 96.81 126 GLU A N 1
ATOM 1005 C CA . GLU A 1 126 ? -10.732 -4.204 18.814 1.00 96.81 126 GLU A CA 1
ATOM 1006 C C . GLU A 1 126 ? -11.546 -4.885 19.918 1.00 96.81 126 GLU A C 1
ATOM 1008 O O . GLU A 1 126 ? -12.032 -6.008 19.776 1.00 96.81 126 GLU A O 1
ATOM 1013 N N . HIS A 1 127 ? -11.796 -4.147 20.993 1.00 97.69 127 HIS A N 1
ATOM 1014 C CA . HIS A 1 127 ? -12.812 -4.493 21.975 1.00 97.69 127 HIS A CA 1
ATOM 1015 C C . HIS A 1 127 ? -14.065 -3.658 21.718 1.00 97.69 127 HIS A C 1
ATOM 1017 O O . HIS A 1 127 ? -13.977 -2.488 21.346 1.00 97.69 127 HIS A O 1
ATOM 1023 N N . LYS A 1 128 ? -15.252 -4.235 21.922 1.00 97.75 128 LYS A N 1
ATOM 1024 C CA . LYS A 1 128 ? -16.519 -3.501 21.807 1.00 97.75 128 LYS A CA 1
ATOM 1025 C C . LYS A 1 128 ? -17.065 -3.165 23.185 1.00 97.75 128 LYS A C 1
ATOM 1027 O O . LYS A 1 128 ? -17.238 -4.058 24.014 1.00 97.75 128 LYS A O 1
ATOM 1032 N N . ASP A 1 129 ? -17.382 -1.893 23.406 1.00 97.38 129 ASP A N 1
ATOM 1033 C CA . ASP A 1 129 ? -18.145 -1.491 24.585 1.00 97.38 129 ASP A CA 1
ATOM 1034 C C . ASP A 1 129 ? -19.619 -1.928 24.480 1.00 97.38 129 ASP A C 1
ATOM 1036 O O . ASP A 1 129 ? -20.088 -2.471 23.472 1.00 97.38 129 ASP A O 1
ATOM 1040 N N . ILE A 1 130 ? -20.387 -1.670 25.534 1.00 96.88 130 ILE A N 1
ATOM 1041 C CA . ILE A 1 130 ? -21.805 -2.018 25.604 1.00 96.88 130 ILE A CA 1
ATOM 1042 C C . ILE A 1 130 ? -22.669 -1.347 24.524 1.00 96.88 130 ILE A C 1
ATOM 1044 O O . ILE A 1 130 ? -23.738 -1.872 24.192 1.00 96.88 130 ILE A O 1
ATOM 1048 N N . ASN A 1 131 ? -22.197 -0.234 23.960 1.00 95.75 131 ASN A N 1
ATOM 1049 C CA . ASN A 1 131 ? -22.835 0.526 22.890 1.00 95.75 131 ASN A CA 1
ATOM 1050 C C . ASN A 1 131 ? -22.324 0.123 21.493 1.00 95.75 131 ASN A C 1
ATOM 1052 O O . ASN A 1 131 ? -22.785 0.676 20.497 1.00 95.75 131 ASN A O 1
ATOM 1056 N N . GLY A 1 132 ? -21.394 -0.835 21.401 1.00 95.94 132 GLY A N 1
ATOM 1057 C CA . GLY A 1 132 ? -20.790 -1.289 20.148 1.00 95.94 132 GLY A CA 1
ATOM 1058 C C . GLY A 1 132 ? -19.661 -0.394 19.624 1.00 95.94 132 GLY A C 1
ATOM 1059 O O . GLY A 1 132 ? -19.262 -0.547 18.468 1.00 95.94 132 GLY A O 1
ATOM 1060 N N . LYS A 1 133 ? -19.134 0.528 20.435 1.00 96.94 133 LYS A N 1
ATOM 1061 C CA . LYS A 1 133 ? -17.988 1.373 20.077 1.00 96.94 133 LYS A CA 1
ATOM 1062 C C . LYS A 1 133 ? -16.680 0.591 20.181 1.00 96.94 133 LYS A C 1
ATOM 1064 O O . LYS A 1 133 ? -16.513 -0.207 21.099 1.00 96.94 133 LYS A O 1
ATOM 1069 N N . SER A 1 134 ? -15.761 0.835 19.249 1.00 98.12 134 SER A N 1
ATOM 1070 C CA . SER A 1 134 ? -14.428 0.219 19.223 1.00 98.12 134 SER A CA 1
ATOM 1071 C C . SER A 1 134 ? -13.504 0.854 20.255 1.00 98.12 134 SER A C 1
ATOM 1073 O O . SER A 1 134 ? -13.334 2.073 20.262 1.00 98.12 134 SER A O 1
ATOM 1075 N N . ILE A 1 135 ? -12.879 0.030 21.087 1.00 98.19 135 ILE A N 1
ATOM 1076 C CA . ILE A 1 135 ? -11.962 0.403 22.164 1.00 98.19 135 ILE A CA 1
ATOM 1077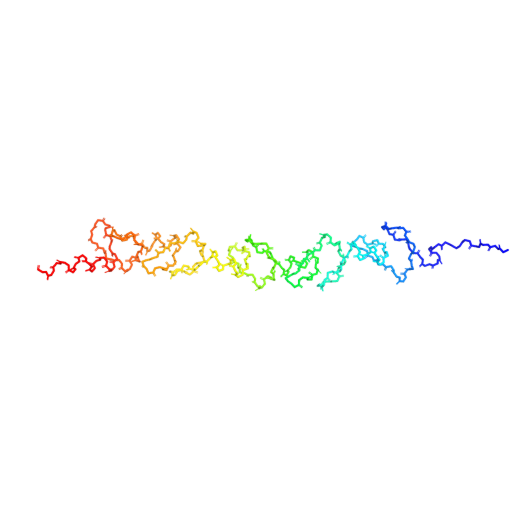 C C . ILE A 1 135 ? -10.652 -0.365 21.962 1.00 98.19 135 ILE A C 1
ATOM 1079 O O . ILE A 1 135 ? -10.673 -1.553 21.641 1.00 98.19 135 ILE A O 1
ATOM 1083 N N . CYS A 1 136 ? -9.510 0.308 22.120 1.00 98.25 136 CYS A N 1
ATOM 1084 C CA . CYS A 1 136 ? -8.204 -0.348 22.040 1.00 98.25 136 CYS A CA 1
ATOM 1085 C C . CYS A 1 136 ? -7.940 -1.179 23.302 1.00 98.25 136 CYS A C 1
ATOM 1087 O O . CYS A 1 136 ? -8.489 -0.864 24.357 1.00 98.25 136 CYS A O 1
ATOM 1089 N N . GLY A 1 137 ? -7.067 -2.189 23.216 1.00 97.44 137 GLY A N 1
ATOM 1090 C CA . GLY A 1 137 ? -6.731 -3.053 24.359 1.00 97.44 137 GLY A CA 1
ATOM 1091 C C . GLY A 1 137 ? -6.319 -2.266 25.605 1.00 97.44 137 GLY A C 1
ATOM 1092 O O . GLY A 1 137 ? -6.883 -2.465 26.674 1.00 97.44 137 GLY A O 1
ATOM 1093 N N . TYR A 1 138 ? -5.455 -1.258 25.444 1.00 97.56 138 TYR A N 1
ATOM 1094 C CA . TYR A 1 138 ? -5.028 -0.412 26.562 1.00 97.56 138 TYR A CA 1
ATOM 1095 C C . TYR A 1 138 ? -6.198 0.291 27.267 1.00 97.56 138 TYR A C 1
ATOM 1097 O O . TYR A 1 138 ? -6.299 0.261 28.491 1.00 97.56 138 TYR A O 1
ATOM 1105 N N . CYS A 1 139 ? -7.110 0.919 26.517 1.00 97.88 139 CYS A N 1
ATOM 1106 C CA . CYS A 1 139 ? -8.275 1.567 27.119 1.00 97.88 139 CYS A CA 1
ATOM 1107 C C . CYS A 1 139 ? -9.243 0.547 27.719 1.00 97.88 139 CYS A C 1
ATOM 1109 O O . CYS A 1 139 ? -9.816 0.825 28.767 1.00 97.88 139 CYS A O 1
ATOM 1111 N N . ALA A 1 140 ? -9.421 -0.607 27.071 1.00 97.62 140 ALA A N 1
ATOM 1112 C CA . ALA A 1 140 ? -10.280 -1.674 27.568 1.00 97.62 140 ALA A CA 1
ATOM 1113 C C . ALA A 1 140 ? -9.797 -2.205 28.928 1.00 97.62 140 ALA A C 1
ATOM 1115 O O . ALA A 1 140 ? -10.626 -2.502 29.777 1.00 97.62 140 ALA A O 1
ATOM 1116 N N . GLU A 1 141 ? -8.484 -2.267 29.153 1.00 96.81 141 GLU A N 1
ATOM 1117 C CA . GLU A 1 141 ? -7.887 -2.727 30.414 1.00 96.81 141 GLU A CA 1
ATOM 1118 C C . GLU A 1 141 ? -7.833 -1.656 31.511 1.00 96.81 141 GLU A C 1
ATOM 1120 O O . GLU A 1 141 ? -7.871 -1.986 32.691 1.00 96.81 141 GLU A O 1
ATOM 1125 N N . THR A 1 142 ? -7.694 -0.381 31.142 1.00 97.19 142 THR A N 1
ATOM 1126 C CA . THR A 1 142 ? -7.392 0.699 32.104 1.00 97.19 142 THR A CA 1
ATOM 1127 C C . THR A 1 142 ? -8.567 1.609 32.423 1.00 97.19 142 THR A C 1
ATOM 1129 O O . THR A 1 142 ? -8.425 2.530 33.227 1.00 97.19 142 THR A O 1
ATOM 1132 N N . SER A 1 143 ? -9.691 1.471 31.723 1.00 96.94 143 SER A N 1
ATOM 1133 C CA . SER A 1 143 ? -10.823 2.382 31.914 1.00 96.94 143 SER A CA 1
ATOM 1134 C C . SER A 1 143 ? -12.197 1.778 31.636 1.00 96.94 143 SER A C 1
ATOM 1136 O O . SER A 1 143 ? -13.195 2.505 31.546 1.00 96.94 143 SER A O 1
ATOM 1138 N N . TYR A 1 144 ? -12.251 0.466 31.439 1.00 97.56 144 TYR A N 1
ATOM 1139 C CA . TYR A 1 144 ? -13.486 -0.278 31.267 1.00 97.56 144 TYR A CA 1
ATOM 1140 C C . TYR A 1 144 ? -13.480 -1.465 32.221 1.00 97.56 144 TYR A C 1
ATOM 1142 O O . TYR A 1 144 ? -12.456 -2.091 32.470 1.00 97.56 144 TYR A O 1
ATOM 1150 N N . VAL A 1 145 ? -14.668 -1.810 32.698 1.00 96.81 145 VAL A N 1
ATOM 1151 C CA . VAL A 1 145 ? -14.923 -3.009 33.496 1.00 96.81 145 VAL A CA 1
ATOM 1152 C C . VAL A 1 145 ? -15.925 -3.892 32.774 1.00 96.81 145 VAL A C 1
ATOM 1154 O O . VAL A 1 145 ? -16.724 -3.433 31.952 1.00 96.81 145 VAL A O 1
ATOM 1157 N N . THR A 1 146 ? -15.892 -5.186 33.070 1.00 97.31 146 THR A N 1
ATOM 1158 C CA . THR A 1 146 ? -16.854 -6.135 32.508 1.00 97.31 146 THR A CA 1
ATOM 1159 C C . THR A 1 146 ? -18.105 -6.158 33.376 1.00 97.31 146 THR A C 1
ATOM 1161 O O . THR A 1 146 ? -18.027 -6.318 34.587 1.00 97.31 146 THR A O 1
ATOM 1164 N N . CYS A 1 147 ? -19.278 -5.998 32.765 1.00 96.88 147 CYS A N 1
ATOM 1165 C CA . CYS A 1 147 ? -20.541 -6.182 33.469 1.00 96.88 147 CYS A CA 1
ATOM 1166 C C . CYS A 1 147 ? -20.737 -7.663 33.812 1.00 96.88 147 CYS A C 1
ATOM 1168 O O . CYS A 1 147 ? -20.923 -8.477 32.906 1.00 96.88 147 CYS A O 1
ATOM 1170 N N . GLU A 1 148 ? -20.813 -7.995 35.096 1.00 95.75 148 GLU A N 1
ATOM 1171 C CA . GLU A 1 148 ? -20.942 -9.374 35.588 1.00 95.75 148 GLU A CA 1
ATOM 1172 C C . GLU A 1 148 ? -22.213 -10.084 35.092 1.00 95.75 148 GLU A C 1
ATOM 1174 O O . GLU A 1 148 ? -22.248 -11.300 34.925 1.00 95.75 148 GLU A O 1
ATOM 1179 N N . ASN A 1 149 ? -23.276 -9.333 34.789 1.00 94.88 149 ASN A N 1
ATOM 1180 C CA . ASN A 1 149 ? -24.537 -9.924 34.339 1.00 94.88 149 ASN A CA 1
ATOM 1181 C C . ASN A 1 149 ? -24.607 -10.178 32.822 1.00 94.88 149 ASN A C 1
ATOM 1183 O O . ASN A 1 149 ? -25.365 -11.040 32.386 1.00 94.88 149 ASN A O 1
ATOM 1187 N N . CYS A 1 150 ? -23.894 -9.409 31.993 1.00 95.69 150 CYS A N 1
ATOM 118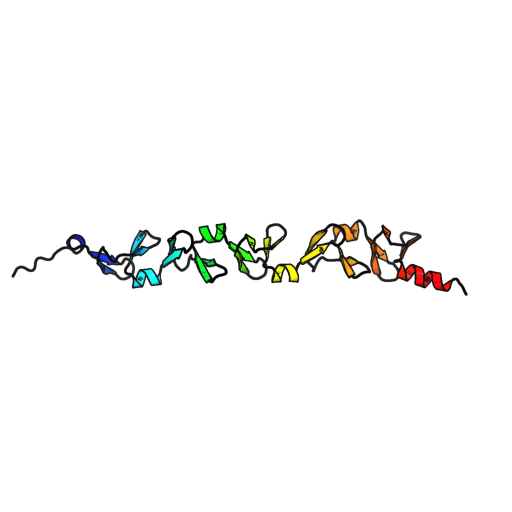8 C CA . CYS A 1 150 ? -24.003 -9.534 30.530 1.00 95.69 150 CYS A CA 1
ATOM 1189 C C . CYS A 1 150 ? -22.676 -9.719 29.791 1.00 95.69 150 CYS A C 1
ATOM 1191 O O . CYS A 1 150 ? -22.695 -9.856 28.568 1.00 95.69 150 CYS A O 1
ATOM 1193 N N . GLY A 1 151 ? -21.545 -9.706 30.499 1.00 95.62 151 GLY A N 1
ATOM 1194 C CA . GLY A 1 151 ? -20.205 -9.907 29.947 1.00 95.62 151 GLY A CA 1
ATOM 1195 C C . GLY A 1 151 ? -19.710 -8.785 29.030 1.00 95.62 151 GLY A C 1
ATOM 1196 O O . GLY A 1 151 ? -18.671 -8.931 28.398 1.00 95.62 151 GLY A O 1
ATOM 1197 N N . LYS A 1 152 ? -20.449 -7.675 28.906 1.00 97.12 152 LYS A N 1
ATOM 1198 C CA . LYS A 1 152 ? -20.066 -6.546 28.046 1.00 97.12 152 LYS A CA 1
ATOM 1199 C C . LYS A 1 152 ? -19.194 -5.554 28.800 1.00 97.12 152 LYS A C 1
ATOM 1201 O O . LYS A 1 152 ? -19.459 -5.276 29.970 1.00 97.12 152 LYS A O 1
ATOM 1206 N N . LEU A 1 153 ? -18.234 -4.963 28.094 1.00 97.62 153 LEU A N 1
ATOM 1207 C CA . LEU A 1 153 ? -17.430 -3.862 28.612 1.00 97.62 153 LEU A CA 1
ATOM 1208 C C . LEU A 1 153 ? -18.286 -2.607 28.796 1.00 97.62 153 LEU A C 1
ATOM 1210 O O . LEU A 1 153 ? -19.033 -2.206 27.903 1.00 97.62 153 LEU A O 1
ATOM 1214 N N . VAL A 1 154 ? -18.160 -1.971 29.949 1.00 97.38 154 VAL A N 1
ATOM 1215 C CA . VAL A 1 154 ? -18.789 -0.695 30.290 1.00 97.38 154 VAL A CA 1
ATOM 1216 C C . VAL A 1 154 ? -17.708 0.237 30.820 1.00 97.38 154 VAL A C 1
ATOM 1218 O O . VAL A 1 154 ? -16.787 -0.216 31.497 1.00 97.38 154 VAL A O 1
ATOM 1221 N N . SER A 1 155 ? -17.783 1.521 30.463 1.00 96.81 155 SER A N 1
ATOM 1222 C CA . SER A 1 155 ? -16.852 2.514 31.004 1.00 96.81 155 SER A CA 1
ATOM 1223 C C . SER A 1 155 ? -16.927 2.476 32.526 1.00 96.81 155 SER A C 1
ATOM 1225 O O . SER A 1 155 ? -18.031 2.456 33.071 1.00 96.81 155 SER A O 1
ATOM 1227 N N . GLU A 1 156 ? -15.787 2.492 33.211 1.00 95.31 156 GLU A N 1
ATOM 1228 C CA . GLU A 1 156 ? -15.754 2.559 34.679 1.00 95.31 156 GLU A CA 1
ATOM 1229 C C . GLU A 1 156 ? -16.559 3.748 35.219 1.00 95.31 156 GLU A C 1
ATOM 1231 O O . GLU A 1 156 ? -17.232 3.635 36.237 1.00 95.31 156 GLU A O 1
ATOM 1236 N N . GLU A 1 157 ? -16.569 4.859 34.481 1.00 94.75 157 GLU A N 1
ATOM 1237 C CA . GLU A 1 157 ? -17.321 6.074 34.812 1.00 94.75 157 GLU A CA 1
ATOM 1238 C C . GLU A 1 157 ? -18.849 5.888 34.717 1.00 94.75 157 GLU A C 1
ATOM 1240 O O . GLU A 1 157 ? -19.607 6.626 35.343 1.00 94.75 157 GLU A O 1
ATOM 1245 N N . GLU A 1 158 ? -19.316 4.912 33.934 1.00 95.06 158 GLU A N 1
ATOM 1246 C CA . GLU A 1 158 ? -20.740 4.610 33.729 1.00 95.06 158 GLU A CA 1
ATOM 1247 C C . GLU A 1 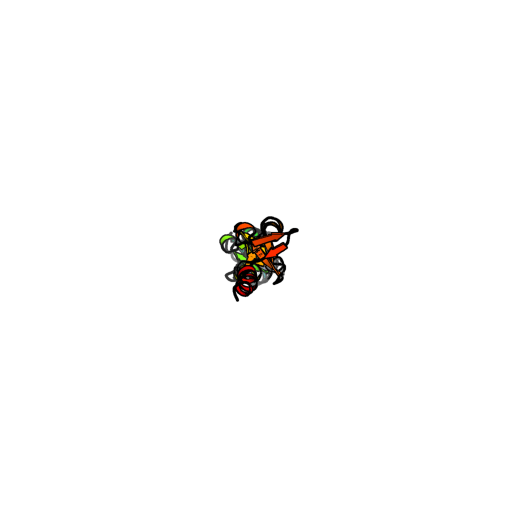158 ? -21.198 3.347 34.480 1.00 95.06 158 GLU A C 1
ATOM 1249 O O . GLU A 1 158 ? -22.397 3.049 34.530 1.00 95.06 158 GLU A O 1
ATOM 1254 N N . ALA A 1 159 ? -20.263 2.569 35.025 1.00 96.19 159 ALA A N 1
ATOM 1255 C CA . ALA A 1 159 ? -20.545 1.316 35.703 1.00 96.19 159 ALA A CA 1
ATOM 1256 C C . ALA A 1 159 ? -21.103 1.555 37.114 1.00 96.19 159 ALA A C 1
ATOM 1258 O O . ALA A 1 159 ? -20.656 2.426 37.856 1.00 96.19 159 ALA A O 1
ATOM 1259 N N . TYR A 1 160 ? -22.068 0.730 37.515 1.00 96.12 160 TYR A N 1
ATOM 1260 C CA . TYR A 1 160 ? -22.541 0.666 38.893 1.00 96.12 160 TYR A CA 1
ATOM 1261 C C . TYR A 1 160 ? -21.710 -0.367 39.651 1.00 96.12 160 TYR A C 1
ATOM 1263 O O . TYR A 1 160 ? -21.753 -1.552 39.322 1.00 96.12 160 TYR A O 1
ATOM 1271 N N . TYR A 1 161 ? -20.978 0.080 40.667 1.00 94.38 161 TYR A N 1
ATOM 1272 C CA . TYR A 1 161 ? -20.296 -0.796 41.617 1.00 94.38 161 TYR A CA 1
ATOM 1273 C C . TYR A 1 161 ? -21.285 -1.305 42.673 1.00 94.38 161 TYR A C 1
ATOM 1275 O O . TYR A 1 161 ? -22.021 -0.503 43.254 1.00 94.38 161 TYR A O 1
ATOM 1283 N N . ILE A 1 162 ? -21.305 -2.618 42.913 1.00 89.38 162 ILE A N 1
ATOM 1284 C CA . ILE A 1 162 ? -22.147 -3.247 43.940 1.00 89.38 162 ILE A CA 1
ATOM 1285 C C . ILE A 1 162 ? -21.297 -3.60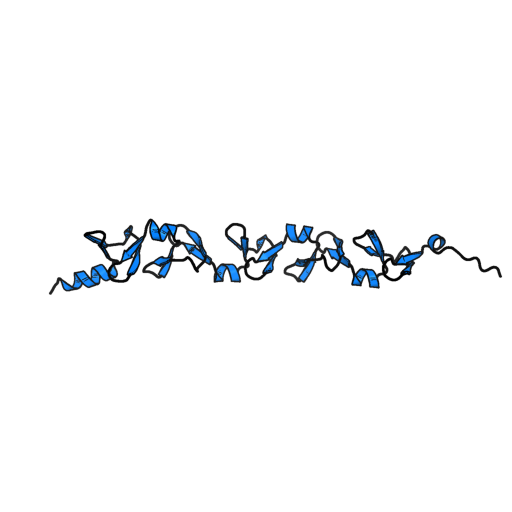4 45.167 1.00 89.38 162 ILE A C 1
ATOM 1287 O O . ILE A 1 162 ? -21.348 -2.886 46.162 1.00 89.38 162 ILE A O 1
ATOM 1291 N N . GLU A 1 163 ? -20.497 -4.669 45.092 1.00 88.75 163 GLU A N 1
ATOM 1292 C CA . GLU A 1 163 ? -19.578 -5.138 46.143 1.00 88.75 163 GLU A CA 1
ATOM 1293 C C . GLU A 1 163 ? -18.530 -6.093 45.548 1.00 88.75 163 GLU A C 1
ATOM 1295 O O . GLU A 1 163 ? -18.754 -6.619 44.468 1.00 88.75 163 GLU A O 1
ATOM 1300 N N . ASP A 1 164 ? -17.383 -6.310 46.199 1.00 87.00 164 ASP A N 1
ATOM 1301 C CA . ASP A 1 164 ? -16.362 -7.296 45.784 1.00 87.00 164 ASP A CA 1
ATOM 1302 C C . ASP A 1 164 ? -15.947 -7.249 44.294 1.00 87.00 164 ASP A C 1
ATOM 1304 O O . ASP A 1 164 ? -15.824 -8.278 43.632 1.00 87.00 164 ASP A O 1
ATOM 1308 N N . ASN A 1 165 ? -15.716 -6.045 43.747 1.00 82.25 165 ASN A N 1
ATOM 1309 C CA . ASN A 1 165 ? -15.442 -5.817 42.311 1.00 82.25 165 ASN A CA 1
ATOM 1310 C C . ASN A 1 165 ? -16.560 -6.287 41.362 1.00 82.25 165 ASN A C 1
ATOM 1312 O O . ASN A 1 165 ? -16.336 -6.468 40.167 1.00 82.25 165 ASN A O 1
ATOM 1316 N N . TYR A 1 166 ? -17.781 -6.430 41.867 1.00 91.44 166 TYR A N 1
ATOM 1317 C CA . TYR A 1 166 ? -18.959 -6.711 41.068 1.00 91.44 166 TYR A CA 1
ATOM 1318 C C . TYR A 1 166 ? -19.472 -5.421 40.422 1.00 91.44 166 TYR A C 1
ATOM 1320 O O . TYR A 1 166 ? -20.043 -4.547 41.087 1.00 91.44 166 TYR A O 1
ATOM 1328 N N . PHE A 1 167 ? -19.284 -5.311 39.107 1.00 96.25 167 PHE A N 1
ATOM 1329 C CA . PHE A 1 167 ? -19.748 -4.180 38.308 1.00 96.25 167 PHE A CA 1
ATOM 1330 C C . PHE A 1 167 ? -20.958 -4.561 37.456 1.00 96.25 167 PHE A C 1
ATOM 1332 O O . PHE A 1 167 ? -20.987 -5.594 36.785 1.00 96.25 167 PHE A O 1
ATOM 1339 N N . LEU A 1 168 ? -21.953 -3.676 37.417 1.00 96.75 168 LEU A N 1
ATOM 1340 C CA . LEU A 1 168 ? -23.099 -3.776 36.522 1.00 96.75 168 LEU A CA 1
ATOM 1341 C C . LEU A 1 168 ? -23.148 -2.594 35.567 1.00 96.75 168 LEU A C 1
ATOM 1343 O O . LEU A 1 168 ? -22.984 -1.439 35.950 1.00 96.75 168 LEU A O 1
ATOM 1347 N N . CYS A 1 169 ? -23.488 -2.866 34.312 1.00 97.12 169 CYS A N 1
ATOM 1348 C CA . CYS A 1 169 ? -23.835 -1.795 33.393 1.00 97.12 169 CYS A CA 1
ATOM 1349 C C . CYS A 1 169 ? -25.183 -1.146 33.777 1.00 97.12 169 CYS A C 1
ATOM 1351 O O . CYS A 1 169 ? -26.037 -1.804 34.392 1.00 97.12 169 CYS A O 1
ATOM 1353 N N . PRO A 1 170 ? -25.455 0.101 33.339 1.00 95.75 170 PRO A N 1
ATOM 1354 C CA . PRO A 1 170 ? -26.685 0.820 33.683 1.00 95.75 170 PRO A CA 1
ATOM 1355 C C . PRO A 1 170 ? -27.983 0.071 33.380 1.00 95.75 170 PRO A C 1
ATOM 1357 O O . PRO A 1 170 ? -28.987 0.236 34.075 1.00 95.75 170 PRO A O 1
ATOM 1360 N N . ARG A 1 171 ? -27.991 -0.757 32.330 1.00 95.50 171 ARG A N 1
ATOM 1361 C CA . ARG A 1 171 ? -29.160 -1.559 31.963 1.00 95.50 171 ARG A CA 1
ATOM 1362 C C . ARG A 1 171 ? -29.389 -2.707 32.947 1.00 95.50 171 ARG A C 1
ATOM 1364 O O . ARG A 1 171 ? -30.498 -2.829 33.459 1.00 95.50 171 ARG A O 1
ATOM 1371 N N . CYS A 1 172 ? -28.370 -3.525 33.208 1.00 95.62 172 CYS A N 1
ATOM 1372 C CA . CYS A 1 172 ? -28.498 -4.681 34.097 1.00 95.62 172 CYS A CA 1
ATOM 1373 C C . CYS A 1 172 ? -28.775 -4.251 35.539 1.00 95.62 172 CYS A C 1
ATOM 1375 O O . CYS A 1 172 ? -29.635 -4.844 36.185 1.00 95.6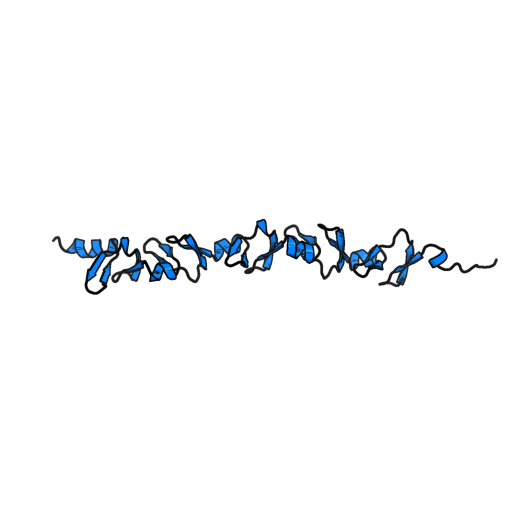2 172 CYS A O 1
ATOM 1377 N N . TYR A 1 173 ? -28.158 -3.154 35.991 1.00 94.75 173 TYR A N 1
ATOM 1378 C CA . TYR A 1 173 ? -28.489 -2.534 37.273 1.00 94.75 173 TYR A CA 1
ATOM 1379 C C . TYR A 1 173 ? -29.986 -2.199 37.366 1.00 94.75 173 TYR A C 1
ATOM 1381 O O . TYR A 1 173 ? -30.689 -2.652 38.269 1.00 94.75 173 TYR A O 1
ATOM 1389 N N . LYS A 1 174 ? -30.523 -1.471 36.376 1.00 93.56 174 LYS A N 1
ATOM 1390 C CA . LYS A 1 174 ? -31.954 -1.126 36.337 1.00 93.56 174 LYS A CA 1
ATOM 1391 C C . LYS A 1 174 ? -32.854 -2.361 36.287 1.00 93.56 174 LYS A C 1
ATOM 1393 O O . LYS A 1 174 ? -33.912 -2.346 36.900 1.00 93.56 174 LYS A O 1
ATOM 1398 N N . GLU A 1 175 ? -32.492 -3.408 35.552 1.00 92.69 175 GLU A N 1
ATOM 1399 C CA . GLU A 1 175 ? -33.294 -4.637 35.463 1.00 92.69 175 GLU A CA 1
ATOM 1400 C C . GLU A 1 175 ? -33.358 -5.392 36.801 1.00 92.69 175 GLU A C 1
ATOM 1402 O O . GLU A 1 175 ? -34.433 -5.864 37.176 1.00 92.69 175 GLU A O 1
ATOM 1407 N N . GLN A 1 176 ? -32.250 -5.457 37.543 1.00 88.56 176 GLN A N 1
ATOM 1408 C CA . GLN A 1 176 ? -32.199 -6.115 38.851 1.00 88.56 176 GLN A CA 1
ATOM 1409 C C . GLN A 1 176 ? -32.929 -5.301 39.930 1.00 88.56 176 GLN A C 1
ATOM 1411 O O . GLN A 1 176 ? -33.749 -5.845 40.669 1.00 88.56 176 GLN A O 1
ATOM 1416 N N . HIS A 1 177 ? -32.736 -3.981 39.961 1.00 82.69 177 HIS A N 1
ATOM 1417 C CA . HIS A 1 177 ? -33.325 -3.111 40.986 1.00 82.69 177 HIS A CA 1
ATOM 1418 C C . HIS A 1 177 ? -34.751 -2.628 40.672 1.00 82.69 177 HIS A C 1
ATOM 1420 O O . HIS A 1 177 ? -35.408 -2.054 41.535 1.00 82.69 177 HIS A O 1
ATOM 1426 N N . LYS A 1 178 ? -35.292 -2.919 39.480 1.00 69.12 178 LYS A N 1
ATOM 1427 C CA . LYS A 1 178 ? -36.734 -2.776 39.197 1.00 69.12 178 LYS A CA 1
ATOM 1428 C C . LYS A 1 178 ? -37.591 -3.850 39.872 1.00 69.12 178 LYS A C 1
ATOM 1430 O O . LYS A 1 178 ? -38.779 -3.620 40.071 1.00 69.12 178 LYS A O 1
ATOM 1435 N N . LYS A 1 179 ? -37.022 -5.010 40.225 1.00 55.12 179 LYS A N 1
ATOM 1436 C CA . LYS A 1 179 ? -37.758 -6.122 40.859 1.00 55.12 179 LYS A CA 1
ATOM 1437 C C . LYS A 1 179 ? -37.915 -5.990 42.381 1.00 55.12 179 LYS A C 1
ATOM 1439 O O . LYS A 1 179 ? -38.567 -6.835 42.976 1.00 55.12 179 LYS A O 1
ATOM 1444 N N . ALA A 1 180 ? -37.367 -4.943 42.999 1.00 49.59 180 ALA A N 1
ATOM 1445 C CA . ALA A 1 180 ? -37.449 -4.706 44.444 1.00 49.59 180 ALA A CA 1
ATOM 1446 C C .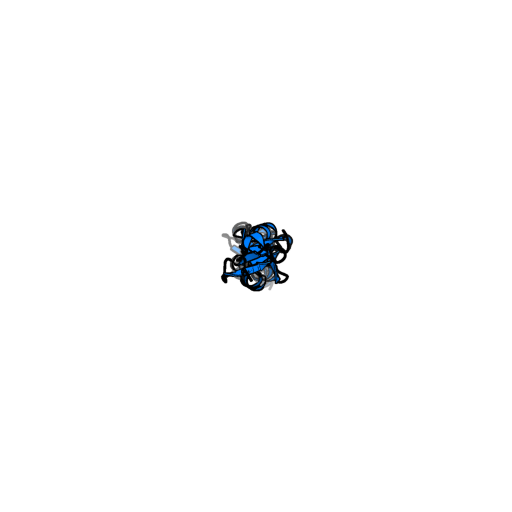 ALA A 1 180 ? -38.638 -3.813 44.876 1.00 49.59 180 ALA A C 1
ATOM 1448 O O . ALA A 1 180 ? -38.719 -3.434 46.039 1.00 49.59 180 ALA A O 1
ATOM 1449 N N . ALA A 1 181 ? -39.537 -3.449 43.951 1.00 43.03 181 ALA A N 1
ATOM 1450 C CA . ALA A 1 181 ? -40.645 -2.514 44.184 1.00 43.03 181 ALA A CA 1
ATOM 1451 C C . ALA A 1 181 ? -42.048 -3.153 44.045 1.00 43.03 181 ALA A C 1
ATOM 1453 O O . ALA A 1 181 ? -42.973 -2.489 43.575 1.00 43.03 181 ALA A O 1
ATOM 1454 N N . VAL A 1 182 ? -42.203 -4.429 44.423 1.00 38.69 182 VAL A N 1
ATOM 1455 C CA . VAL A 1 182 ? -43.508 -5.115 44.544 1.00 38.69 182 VAL A CA 1
ATOM 1456 C C . VAL A 1 182 ? -43.664 -5.669 45.950 1.00 38.69 182 VAL A C 1
ATOM 1458 O O . VAL A 1 182 ? -42.708 -6.332 46.406 1.00 38.69 182 VAL A O 1
#

Foldseek 3Di:
DDPPPDDLVNVQWDAAPPPRDIDHVVQWDAALVRDTHHPVVLVVFWDAAPPPRRIDGPVQWDQALVRGTHHPVVCVVFWDAAPPPRRIDGPVQFDADPNGTHHPVCCVVQWDAAPPPRDIDGPVQWAQAPVRGTHHPVCQVPFWDAAPVPRGTDGPVQWDDDDPSHTHHPVVVCVVVVVVPD

pLDDT: mean 92.83, std 11.88, range [38.69, 98.56]

Radius of gyration: 33.61 Å; chains: 1; bounding box: 82×22×107 Å

Secondary structure (DSSP, 8-state):
-------GGGGTEEE-TTT--EEEGGG-EE-TTS-EE-HHHHHHHEEE-TTT--EEETTT-EE-TTS-EE-HHHHHHHEEE-TTT--EEETTS-EEETTEEE-HHHHHHHEEE-TTT--EEEGGGPEEBTTS-EE-HHHHHHHEEE-TTT--EEETTTPEE-STT-EE-HHHHHHHHGGG--

InterPro domains:
  IPR001781 Zinc finger, LIM-type [PS50023] (47-113)

Sequence (182 aa):
MTDKLACSKCLGYISCTHCGRWISEDEVHYGADHYPYCEECYDKLFINCTYCGETVWKEDAKRTPDDEYICSNCFNEHCVSCTECGKTLYKDEAEYVNNEPYCDECYLKNFTVCSRCGSVIHKAEEHKDINGKSICGYCAETSYVTCENCGKLVSEEEAYYIEDNYFLCPRCYKEQHKKAAV